Protein AF-A0A917B2U0-F1 (afdb_monomer)

Solvent-accessible surface area (backbone atoms only — not comparable to full-atom values): 5257 Å² total; per-residue (Å²): 135,87,80,77,81,86,64,62,74,45,77,78,46,101,91,39,70,45,69,58,70,56,93,93,54,83,76,68,70,83,49,45,61,74,74,36,68,90,57,36,76,80,76,50,89,85,66,61,84,73,76,74,79,68,71,72,76,70,85,45,79,65,54,54,50,59,70,66,67,64,68,102,82,123

Organism: NCBI:txid1588641

Secondary structure (DSSP, 8-state):
--------EEE-SSS-EEEPPPTTS--S---HHHH-GGGS----TT---------PPS--HHHHHHHH---TT-

Radius of gyration: 23.12 Å; Cα contacts (8 Å, |Δi|>4): 33; chains: 1; bounding box: 42×29×59 Å

Foldseek 3Di:
DDDDPPFDWAAPDPPDIDTDDDVPDDPDPPQLCRVPVVSNPPCDPVNPPPPPPCPPDPQDPVNVVVVVPDPPPD

Structure (mmCIF, N/CA/C/O backbone):
data_AF-A0A917B2U0-F1
#
_entry.id   AF-A0A917B2U0-F1
#
loop_
_atom_site.group_PDB
_atom_site.id
_atom_site.type_symbol
_atom_site.label_atom_id
_atom_site.label_alt_id
_atom_site.label_comp_id
_atom_site.label_asym_id
_atom_site.label_entity_id
_atom_site.label_seq_id
_atom_site.pdbx_PDB_ins_code
_atom_site.Cartn_x
_atom_site.Cartn_y
_atom_site.Cartn_z
_atom_site.occupancy
_atom_site.B_iso_or_equiv
_atom_site.auth_seq_id
_atom_site.auth_comp_id
_atom_site.auth_asym_id
_atom_site.auth_atom_id
_atom_site.pdbx_PDB_model_num
ATOM 1 N N . MET A 1 1 ? -21.718 -14.343 25.767 1.00 40.69 1 MET A N 1
ATOM 2 C CA . MET A 1 1 ? -21.885 -13.382 24.661 1.00 40.69 1 MET A CA 1
ATOM 3 C C . MET A 1 1 ? -20.627 -12.543 24.621 1.00 40.69 1 MET A C 1
ATOM 5 O O . MET A 1 1 ? -20.444 -11.723 25.508 1.00 40.69 1 MET A O 1
ATOM 9 N N . SER A 1 2 ? -19.710 -12.841 23.702 1.00 45.81 2 SER A N 1
ATOM 10 C CA . SER A 1 2 ? -18.473 -12.071 23.561 1.00 45.81 2 SER A CA 1
ATOM 11 C C . SER A 1 2 ? -18.776 -10.846 22.710 1.00 45.81 2 SER A C 1
ATOM 13 O O . SER A 1 2 ? -19.124 -10.983 21.543 1.00 45.81 2 SER A O 1
ATOM 15 N N . SER A 1 3 ? -18.719 -9.666 23.318 1.00 55.72 3 SER A N 1
ATOM 16 C CA . SER A 1 3 ? -18.773 -8.390 22.612 1.00 55.72 3 SER A CA 1
ATOM 17 C C . SER A 1 3 ? -17.384 -8.098 22.047 1.00 55.72 3 SER A C 1
ATOM 19 O O . SER A 1 3 ? -16.477 -7.759 22.809 1.00 55.72 3 SER A O 1
ATOM 21 N N . GLU A 1 4 ? -17.192 -8.257 20.740 1.00 63.34 4 GLU A N 1
ATOM 22 C CA . GLU A 1 4 ? -16.033 -7.653 20.080 1.00 63.34 4 GLU A CA 1
ATOM 23 C C . GLU A 1 4 ? -16.182 -6.126 20.133 1.00 63.34 4 GLU A C 1
ATOM 25 O O . GLU A 1 4 ? -17.254 -5.611 19.800 1.00 63.34 4 GLU A O 1
ATOM 30 N N . PRO A 1 5 ? -15.158 -5.382 20.586 1.00 66.25 5 PRO A N 1
ATOM 31 C CA . PRO A 1 5 ? -15.195 -3.932 20.525 1.00 66.25 5 PRO A CA 1
ATOM 32 C C . PRO A 1 5 ? -15.121 -3.496 19.058 1.00 66.25 5 PRO A C 1
ATOM 34 O O . PRO A 1 5 ? -14.149 -3.783 18.362 1.00 66.25 5 PRO A O 1
ATOM 37 N N . GLU A 1 6 ? -16.148 -2.793 18.588 1.00 67.00 6 GLU A N 1
ATOM 38 C CA . GLU A 1 6 ? -16.146 -2.174 17.265 1.00 67.00 6 GLU A CA 1
ATOM 39 C C . GLU A 1 6 ? -15.138 -1.012 17.277 1.00 67.00 6 GLU A C 1
ATOM 41 O O . GLU A 1 6 ? -15.359 0.028 17.901 1.00 67.00 6 GLU A O 1
ATOM 46 N N . LEU A 1 7 ? -13.966 -1.223 16.672 1.00 69.19 7 LEU A N 1
ATOM 47 C CA . LEU A 1 7 ? -12.896 -0.227 16.672 1.00 69.19 7 LEU A CA 1
ATOM 48 C C . LEU A 1 7 ? -13.171 0.860 15.629 1.00 69.19 7 LEU A C 1
ATOM 50 O O . LEU A 1 7 ? -13.572 0.536 14.511 1.00 69.19 7 LEU A O 1
ATOM 54 N N . PRO A 1 8 ? -12.899 2.140 15.933 1.00 77.12 8 PRO A N 1
ATOM 55 C CA . PRO A 1 8 ? -13.044 3.206 14.958 1.00 77.12 8 PRO A CA 1
ATOM 56 C C . PRO A 1 8 ? -12.100 2.997 13.767 1.00 77.12 8 PRO A C 1
ATOM 58 O O . PRO A 1 8 ? -10.899 2.753 13.905 1.00 77.12 8 PRO A O 1
ATOM 61 N N . VAL A 1 9 ? -12.685 3.096 12.576 1.00 80.81 9 VAL A N 1
ATOM 62 C CA . VAL A 1 9 ? -12.058 2.821 11.285 1.00 80.81 9 VAL A CA 1
ATOM 63 C C . VAL A 1 9 ? -11.896 4.142 10.522 1.00 80.81 9 VAL A C 1
ATOM 65 O O . VAL A 1 9 ? -12.886 4.789 10.184 1.00 80.81 9 VAL A O 1
ATOM 68 N N . ARG A 1 10 ? -10.658 4.555 10.214 1.00 84.50 10 ARG A N 1
ATOM 69 C CA . ARG A 1 10 ? -10.347 5.805 9.494 1.00 84.50 10 ARG A CA 1
ATOM 70 C C . ARG A 1 10 ? -9.771 5.548 8.106 1.00 84.50 10 ARG A C 1
ATOM 72 O O . ARG A 1 10 ? -8.882 4.725 7.918 1.00 84.50 10 ARG A O 1
ATOM 79 N N . ARG A 1 11 ? -10.247 6.269 7.095 1.00 87.88 11 ARG A N 1
ATOM 80 C CA . ARG A 1 11 ? -9.816 6.086 5.701 1.00 87.88 11 ARG A CA 1
ATOM 81 C C . ARG A 1 11 ? -8.533 6.886 5.435 1.00 87.88 11 ARG A C 1
ATOM 83 O O . ARG A 1 11 ? -8.544 8.102 5.553 1.00 87.88 11 ARG A O 1
ATOM 90 N N . VAL A 1 12 ? -7.440 6.214 5.066 1.00 90.06 12 VAL A N 1
ATOM 91 C CA . VAL A 1 12 ? -6.104 6.827 4.849 1.00 90.06 12 VAL A CA 1
ATOM 92 C C . VAL A 1 12 ? -5.669 6.843 3.378 1.00 90.06 12 VAL A C 1
ATOM 94 O O . VAL A 1 12 ? -4.584 7.297 3.038 1.00 90.06 12 VAL A O 1
ATOM 97 N N . GLY A 1 13 ? -6.513 6.349 2.474 1.00 85.56 13 GLY A N 1
ATOM 98 C CA . GLY A 1 13 ? -6.304 6.434 1.031 1.00 85.56 13 GLY A CA 1
ATOM 99 C C . GLY A 1 13 ? -7.540 5.977 0.264 1.00 85.56 13 GLY A C 1
ATOM 100 O O . GLY A 1 13 ? -8.515 5.513 0.855 1.00 85.56 13 GLY A O 1
ATOM 101 N N . ARG A 1 14 ? -7.505 6.046 -1.075 1.00 88.12 14 ARG A N 1
ATOM 102 C CA . ARG A 1 14 ? -8.676 5.728 -1.922 1.00 88.12 14 ARG A CA 1
ATOM 103 C C . ARG A 1 14 ? -9.288 4.356 -1.609 1.00 88.12 14 ARG A C 1
ATOM 105 O O . ARG A 1 14 ? -10.511 4.222 -1.571 1.00 88.12 14 ARG A O 1
ATOM 112 N N . ARG A 1 15 ? -8.439 3.360 -1.346 1.00 89.06 15 ARG A N 1
ATOM 113 C CA . ARG A 1 15 ? -8.819 1.986 -0.967 1.00 89.06 15 ARG A CA 1
ATOM 114 C C . ARG A 1 15 ? -8.196 1.530 0.358 1.00 89.06 15 ARG A C 1
ATOM 116 O O . ARG A 1 15 ? -8.237 0.346 0.658 1.00 89.06 15 ARG A O 1
ATOM 123 N N . ARG A 1 16 ? -7.568 2.439 1.113 1.00 85.31 16 ARG A N 1
ATOM 124 C CA . ARG A 1 16 ? -6.825 2.105 2.336 1.00 85.31 16 ARG A CA 1
ATOM 125 C C . ARG A 1 16 ? -7.534 2.659 3.556 1.00 85.31 16 ARG A C 1
ATOM 127 O O . ARG A 1 16 ? -8.047 3.779 3.535 1.00 85.31 16 ARG A O 1
ATOM 134 N N . VAL A 1 17 ? -7.526 1.867 4.614 1.00 87.38 17 VAL A N 1
ATOM 135 C CA . VAL A 1 17 ? -8.222 2.148 5.859 1.00 87.38 17 VAL A CA 1
ATOM 136 C C . VAL A 1 17 ? -7.324 1.710 7.010 1.00 87.38 17 VAL A C 1
ATOM 138 O O . VAL A 1 17 ? -6.584 0.740 6.875 1.00 87.38 17 VAL A O 1
ATOM 141 N N . GLN A 1 18 ? -7.342 2.460 8.099 1.00 82.19 18 GLN A N 1
ATOM 142 C CA . GLN A 1 18 ? -6.574 2.223 9.307 1.00 82.19 18 GLN A CA 1
ATOM 143 C C . GLN A 1 18 ? -7.545 2.076 10.478 1.00 8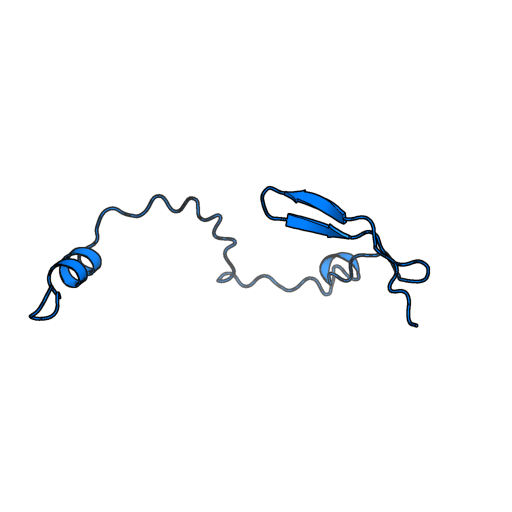2.19 18 GLN A C 1
ATOM 145 O O . GLN A 1 18 ? -8.523 2.815 10.567 1.00 82.19 18 GLN A O 1
ATOM 150 N N . THR A 1 19 ? -7.286 1.121 11.359 1.00 83.69 19 THR A N 1
ATOM 151 C CA . THR A 1 19 ? -8.042 0.920 12.599 1.00 83.69 19 THR A CA 1
ATOM 152 C C . THR A 1 19 ? -7.312 1.586 13.754 1.00 83.69 19 THR A C 1
ATOM 154 O O . THR A 1 19 ? -6.077 1.614 13.769 1.00 83.69 19 THR A O 1
ATOM 157 N N . GLU A 1 20 ? -8.054 2.110 14.724 1.00 81.94 20 GLU A N 1
ATOM 158 C CA . GLU A 1 20 ? -7.439 2.532 15.980 1.00 81.94 20 GLU A CA 1
ATOM 159 C C . GLU A 1 20 ? -6.935 1.311 16.778 1.00 81.94 20 GLU A C 1
ATOM 161 O O . GLU A 1 20 ? -7.550 0.239 16.723 1.00 81.94 20 GLU A O 1
ATOM 166 N N . PRO A 1 21 ? -5.810 1.434 17.503 1.00 72.88 21 PRO A N 1
ATOM 167 C CA . PRO A 1 21 ? -5.312 0.378 18.378 1.00 72.88 21 PRO A CA 1
ATOM 168 C C . PRO A 1 21 ? -6.307 0.045 19.499 1.00 72.88 21 PRO A C 1
ATOM 170 O O . PRO A 1 21 ? -6.941 0.931 20.072 1.00 72.88 21 PRO A O 1
ATOM 173 N N . VAL A 1 22 ? -6.407 -1.237 19.859 1.00 82.56 22 VAL A N 1
ATOM 174 C CA . VAL A 1 22 ? -7.201 -1.687 21.016 1.00 82.56 22 VAL A CA 1
ATOM 175 C C . VAL A 1 22 ? -6.529 -1.222 22.312 1.00 82.56 22 VAL A C 1
ATOM 177 O O . VAL A 1 22 ? -5.302 -1.236 22.422 1.00 82.56 22 VAL A O 1
ATOM 180 N N . ALA A 1 23 ? -7.321 -0.859 23.324 1.00 76.75 23 ALA A N 1
ATOM 181 C CA . ALA A 1 23 ? -6.805 -0.541 24.654 1.00 76.75 23 ALA A CA 1
ATOM 182 C C . ALA A 1 23 ? -5.930 -1.689 25.201 1.00 76.75 23 ALA A C 1
ATOM 184 O O . ALA A 1 23 ? -6.364 -2.837 25.262 1.00 76.75 23 ALA A O 1
ATOM 185 N N . GLY A 1 24 ? -4.687 -1.375 25.581 1.00 79.00 24 GLY A N 1
ATOM 186 C CA . GLY A 1 24 ? -3.693 -2.356 26.037 1.00 79.00 24 GLY A CA 1
ATOM 187 C C . GLY A 1 24 ? -2.828 -2.974 24.930 1.00 79.00 24 GLY A C 1
ATOM 188 O O . GLY A 1 24 ? -1.905 -3.720 25.244 1.00 79.00 24 GLY A O 1
ATOM 189 N N . SER A 1 25 ? -3.078 -2.654 23.657 1.00 72.94 25 SER A N 1
ATOM 190 C CA . SER A 1 25 ? -2.181 -3.008 22.550 1.00 72.94 25 SER A CA 1
ATOM 191 C C . SER A 1 25 ? -1.100 -1.944 22.350 1.00 72.94 25 SER A C 1
ATOM 193 O O . SER A 1 25 ? -1.352 -0.751 22.530 1.00 72.94 25 SER A O 1
ATOM 195 N N . ASP A 1 26 ? 0.103 -2.365 21.950 1.00 74.62 26 ASP A N 1
ATOM 196 C CA . ASP A 1 26 ? 1.151 -1.434 21.530 1.00 74.62 26 ASP A CA 1
ATOM 197 C C . ASP A 1 26 ? 0.762 -0.803 20.183 1.00 74.62 26 ASP A C 1
ATOM 199 O O . ASP A 1 26 ? 0.607 -1.489 19.174 1.00 74.62 26 ASP A O 1
ATOM 203 N N . ALA A 1 27 ? 0.570 0.516 20.184 1.00 70.31 27 ALA A N 1
ATOM 204 C CA . ALA A 1 27 ? 0.197 1.299 19.008 1.00 70.31 27 ALA A CA 1
ATOM 205 C C . ALA A 1 27 ? 1.371 1.539 18.043 1.00 70.31 27 ALA A C 1
ATOM 207 O O . ALA A 1 27 ? 1.188 2.133 16.976 1.00 70.31 27 ALA A O 1
ATOM 208 N N . ARG A 1 28 ? 2.592 1.146 18.424 1.00 75.25 28 ARG A N 1
ATOM 209 C CA . ARG A 1 28 ? 3.784 1.380 17.612 1.00 75.25 28 ARG A CA 1
ATOM 210 C C . ARG A 1 28 ? 3.765 0.480 16.375 1.00 75.25 28 ARG A C 1
ATOM 212 O O . ARG A 1 28 ? 3.534 -0.724 16.490 1.00 75.25 28 ARG A O 1
ATOM 219 N N . PRO A 1 29 ? 4.031 1.032 15.178 1.00 65.31 29 PRO A N 1
ATOM 220 C CA . PRO A 1 29 ? 4.132 0.218 13.978 1.00 65.31 29 PRO A CA 1
ATOM 221 C C . PRO A 1 29 ? 5.285 -0.777 14.141 1.00 65.31 29 PRO A C 1
ATOM 223 O O . PRO A 1 29 ? 6.418 -0.394 14.427 1.00 65.31 29 PRO A O 1
ATOM 226 N N . GLN A 1 30 ? 4.991 -2.061 13.935 1.00 67.50 30 GLN A N 1
ATOM 227 C CA . GLN A 1 30 ? 5.976 -3.140 14.043 1.00 67.50 30 GLN A CA 1
ATOM 228 C C . GLN A 1 30 ? 6.894 -3.250 12.818 1.00 67.50 30 GLN A C 1
ATOM 230 O O . GLN A 1 30 ? 7.609 -4.239 12.664 1.00 67.50 30 GLN A O 1
ATOM 235 N N . SER A 1 31 ? 6.878 -2.268 11.911 1.00 68.62 31 SER A N 1
ATOM 236 C CA . SER A 1 31 ? 7.802 -2.266 10.783 1.00 68.62 31 SER A CA 1
ATOM 237 C C . SER A 1 31 ? 9.233 -2.305 11.301 1.00 68.62 31 SER A C 1
ATOM 239 O O . SER A 1 31 ? 9.628 -1.470 12.116 1.00 68.62 31 SER A O 1
ATOM 241 N N . ALA A 1 32 ? 10.022 -3.252 10.788 1.00 58.97 32 ALA A N 1
ATOM 242 C CA . ALA A 1 32 ? 11.436 -3.390 11.131 1.00 58.97 32 ALA A CA 1
ATOM 243 C C . ALA A 1 32 ? 12.187 -2.059 10.950 1.00 58.97 32 ALA A C 1
ATOM 245 O O . ALA A 1 32 ? 12.934 -1.652 11.831 1.00 58.97 32 ALA A O 1
ATOM 246 N N . ALA A 1 33 ? 11.856 -1.308 9.892 1.00 60.44 33 ALA A N 1
ATOM 247 C CA . ALA A 1 33 ? 12.380 0.033 9.626 1.00 60.44 33 ALA A CA 1
ATOM 248 C C . ALA A 1 33 ? 12.110 1.066 10.742 1.00 60.44 33 ALA A C 1
ATOM 250 O O . ALA A 1 33 ? 12.838 2.047 10.853 1.00 60.44 33 ALA A O 1
ATOM 251 N N . THR A 1 34 ? 11.069 0.875 11.558 1.00 61.75 34 THR A N 1
ATOM 252 C CA . THR A 1 34 ? 10.710 1.775 12.668 1.00 61.75 34 THR A CA 1
ATOM 253 C C . THR A 1 34 ? 11.228 1.276 14.016 1.00 61.75 34 THR A C 1
ATOM 255 O O . THR A 1 34 ? 11.539 2.090 14.880 1.00 61.75 34 THR A O 1
ATOM 258 N N . LEU A 1 35 ? 11.339 -0.043 14.204 1.00 62.78 35 LEU A N 1
ATOM 259 C CA . LEU A 1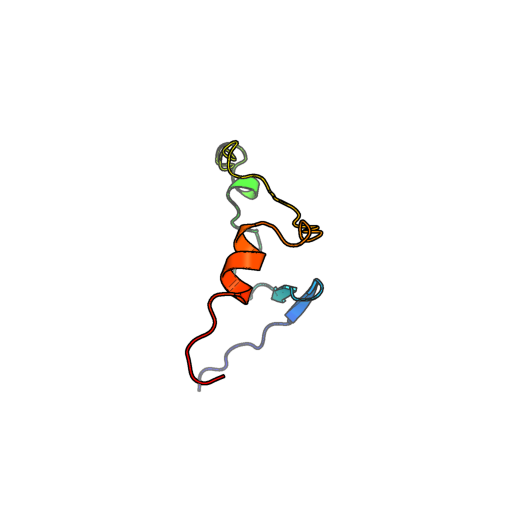 35 ? 11.805 -0.653 15.455 1.00 62.78 35 LEU A CA 1
ATOM 260 C C . LEU A 1 35 ? 13.330 -0.751 15.554 1.00 62.78 35 LEU A C 1
ATOM 262 O O . LEU A 1 35 ? 13.876 -0.687 16.653 1.00 62.78 35 LEU A O 1
ATOM 266 N N . SER A 1 36 ? 14.030 -0.926 14.435 1.00 63.12 36 SER A N 1
ATOM 267 C CA . SER A 1 36 ? 15.492 -0.925 14.387 1.00 63.12 36 SER A CA 1
ATOM 268 C C . SER A 1 36 ? 15.961 -0.589 12.971 1.00 63.12 36 SER A C 1
ATOM 270 O O . SER A 1 36 ? 15.829 -1.427 12.081 1.00 63.12 36 SER A O 1
ATOM 272 N N . PRO A 1 37 ? 16.545 0.598 12.735 1.00 61.94 37 PRO A N 1
ATOM 273 C CA . PRO A 1 37 ? 17.044 0.973 11.412 1.00 61.94 37 PRO A CA 1
ATOM 274 C C . PRO A 1 37 ? 18.144 0.028 10.896 1.00 61.94 37 PRO A C 1
ATOM 276 O O . PRO A 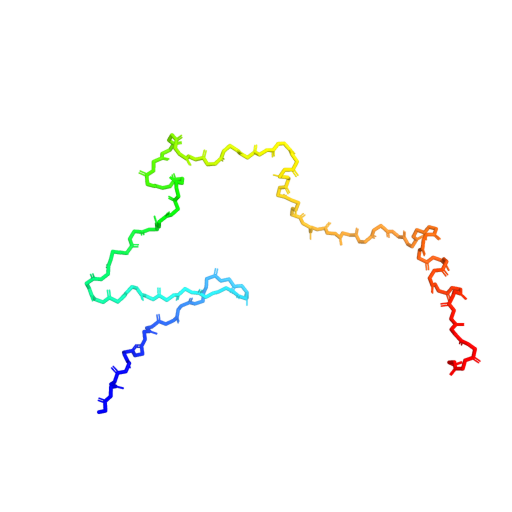1 37 ? 18.299 -0.108 9.689 1.00 61.94 37 PRO A O 1
ATOM 279 N N . GLU A 1 38 ? 18.848 -0.689 11.779 1.00 64.62 38 GLU A N 1
ATOM 280 C CA . GLU A 1 38 ? 19.799 -1.749 11.398 1.00 64.62 38 GLU A CA 1
ATOM 281 C C . GLU A 1 38 ? 19.128 -3.023 10.852 1.00 64.62 38 GLU A C 1
ATOM 283 O O . GLU A 1 38 ? 19.760 -3.789 10.132 1.00 64.62 38 GLU A O 1
ATOM 288 N N . LEU A 1 39 ? 17.845 -3.244 11.159 1.00 59.88 39 LEU A N 1
ATOM 289 C CA . LEU A 1 39 ? 17.023 -4.333 10.615 1.00 59.88 39 LEU A CA 1
ATOM 290 C C . LEU A 1 39 ? 16.158 -3.865 9.438 1.00 59.88 39 LEU A C 1
ATOM 292 O O . LEU A 1 39 ? 15.258 -4.592 9.005 1.00 59.88 39 LEU A O 1
ATOM 296 N N . ALA A 1 40 ? 16.380 -2.647 8.933 1.00 64.75 40 ALA A N 1
ATOM 297 C CA . ALA A 1 40 ? 15.744 -2.210 7.705 1.00 64.75 40 ALA A CA 1
ATOM 298 C C . ALA A 1 40 ? 16.119 -3.206 6.601 1.00 64.75 40 ALA A C 1
ATOM 300 O O . ALA A 1 40 ? 17.295 -3.398 6.294 1.00 64.75 40 ALA A O 1
ATOM 301 N N . VAL A 1 41 ? 15.105 -3.881 6.052 1.00 66.50 41 VAL A N 1
ATO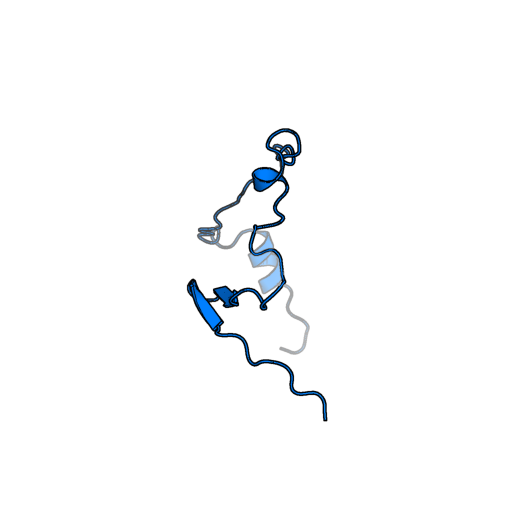M 302 C CA . VAL A 1 41 ? 15.284 -4.859 4.978 1.00 66.50 41 VAL A CA 1
ATOM 303 C C . VAL A 1 41 ? 16.061 -4.175 3.862 1.00 66.50 41 VAL A C 1
ATOM 305 O O . VAL A 1 41 ? 15.626 -3.146 3.341 1.00 66.50 41 VAL A O 1
ATOM 308 N N . VAL A 1 42 ? 17.229 -4.726 3.533 1.00 69.75 42 VAL A N 1
ATOM 309 C CA . VAL A 1 42 ? 18.029 -4.258 2.406 1.00 69.75 42 VAL A CA 1
ATOM 310 C C . VAL A 1 42 ? 17.181 -4.469 1.162 1.00 69.75 42 VAL A C 1
ATOM 312 O O . VAL A 1 42 ? 16.968 -5.601 0.731 1.00 69.75 42 VAL A O 1
ATOM 315 N N . LYS A 1 43 ? 16.646 -3.371 0.627 1.00 70.62 43 LYS A N 1
ATOM 316 C CA . LYS A 1 43 ? 15.861 -3.383 -0.600 1.00 70.62 43 LYS A CA 1
ATOM 317 C C . LYS A 1 43 ? 16.779 -3.866 -1.717 1.00 70.62 43 LYS A C 1
ATOM 319 O O . LYS A 1 43 ? 17.779 -3.216 -2.025 1.00 70.62 43 LYS A O 1
ATOM 324 N N . ALA A 1 44 ? 16.496 -5.051 -2.250 1.00 75.06 44 ALA A N 1
ATOM 325 C CA . ALA A 1 44 ? 17.258 -5.590 -3.363 1.00 75.06 44 ALA A CA 1
ATOM 326 C C . ALA A 1 44 ? 17.072 -4.673 -4.579 1.00 75.06 44 ALA A C 1
ATOM 328 O O . ALA A 1 44 ? 16.018 -4.064 -4.743 1.00 75.06 44 ALA A O 1
ATOM 329 N N . ALA A 1 45 ? 18.078 -4.571 -5.448 1.00 69.81 45 ALA A N 1
ATOM 330 C CA . ALA A 1 45 ? 17.991 -3.707 -6.631 1.00 6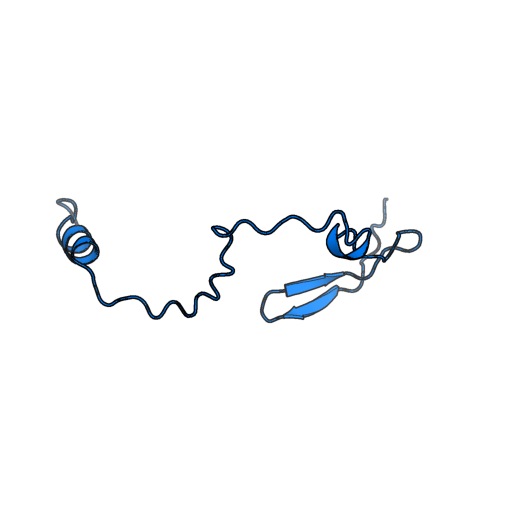9.81 45 ALA A CA 1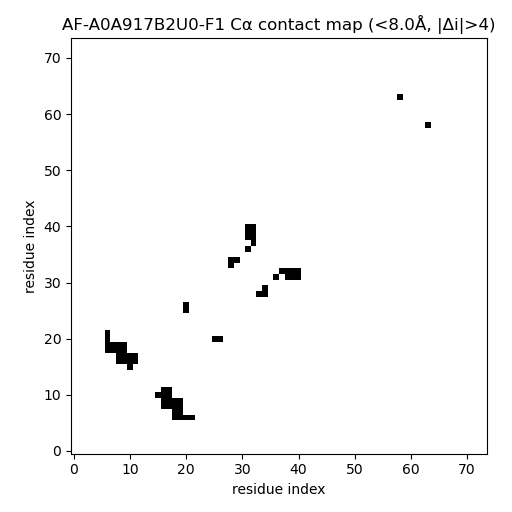
ATOM 331 C C . ALA A 1 45 ? 16.844 -4.110 -7.585 1.00 69.81 45 ALA A C 1
ATOM 333 O O . ALA A 1 45 ? 16.348 -3.283 -8.344 1.00 69.81 45 ALA A O 1
ATOM 334 N N . GLU A 1 46 ? 16.410 -5.371 -7.526 1.00 71.81 46 GLU A N 1
ATOM 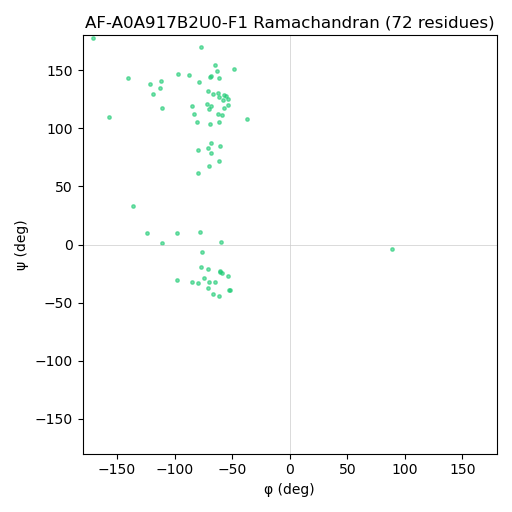335 C CA . GLU A 1 46 ? 15.247 -5.895 -8.253 1.00 71.81 46 GLU A CA 1
ATOM 336 C C . GLU A 1 46 ? 13.900 -5.501 -7.630 1.00 71.81 46 GLU A C 1
ATOM 338 O O . GLU A 1 46 ? 12.882 -5.510 -8.318 1.00 71.81 46 GLU A O 1
ATOM 343 N N . ASP A 1 47 ? 13.889 -5.107 -6.353 1.00 69.31 47 ASP A N 1
ATOM 344 C C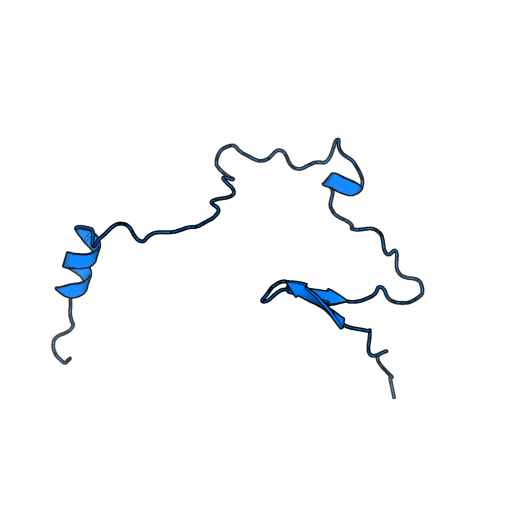A . ASP A 1 47 ? 12.713 -4.608 -5.645 1.00 69.31 47 ASP A CA 1
ATOM 345 C C . ASP A 1 47 ? 12.509 -3.137 -6.031 1.00 69.31 47 ASP A C 1
ATOM 347 O O . ASP A 1 47 ? 12.655 -2.208 -5.241 1.00 69.31 47 ASP A O 1
ATOM 351 N N . THR A 1 48 ? 12.274 -2.894 -7.317 1.00 65.56 48 THR A N 1
ATOM 352 C CA . THR A 1 48 ? 11.880 -1.576 -7.804 1.00 65.56 48 THR A CA 1
ATOM 353 C C . THR A 1 48 ? 10.446 -1.343 -7.342 1.00 65.56 48 THR A C 1
ATOM 355 O O . THR A 1 48 ? 9.549 -2.115 -7.681 1.00 65.56 48 THR A O 1
ATOM 358 N N . ASP A 1 49 ? 10.221 -0.273 -6.571 1.00 60.59 49 ASP A N 1
ATOM 359 C CA . ASP A 1 49 ? 8.877 0.270 -6.347 1.00 60.59 49 ASP A CA 1
ATOM 360 C C . ASP A 1 49 ? 8.425 0.861 -7.682 1.00 60.59 49 ASP A C 1
ATOM 362 O O . ASP A 1 49 ? 8.561 2.053 -7.953 1.00 60.59 49 ASP A O 1
ATOM 366 N N . ASP A 1 50 ? 7.991 -0.023 -8.571 1.00 54.38 50 ASP A N 1
ATOM 367 C CA . ASP A 1 50 ? 7.425 0.326 -9.852 1.00 54.38 50 ASP A CA 1
ATOM 368 C C . ASP A 1 50 ? 6.092 1.001 -9.519 1.00 54.38 50 ASP A C 1
ATOM 370 O O . ASP A 1 50 ? 5.041 0.362 -9.380 1.00 54.38 50 ASP A O 1
ATOM 374 N N . THR A 1 51 ? 6.136 2.316 -9.288 1.00 56.53 51 THR A N 1
ATOM 375 C CA . THR A 1 51 ? 4.965 3.178 -9.328 1.00 56.53 51 THR A CA 1
ATOM 376 C C . THR A 1 51 ? 4.426 3.052 -10.741 1.00 56.53 51 THR A C 1
ATOM 378 O O . THR A 1 51 ? 4.787 3.822 -11.625 1.00 56.53 51 THR A O 1
ATOM 381 N N . ARG A 1 52 ? 3.611 2.013 -10.952 1.00 52.62 52 ARG A N 1
ATOM 382 C CA . ARG A 1 52 ? 2.884 1.688 -12.174 1.00 52.62 52 ARG A CA 1
ATOM 383 C C . ARG A 1 52 ? 1.919 2.831 -12.499 1.00 52.62 52 ARG A C 1
ATOM 385 O O . ARG A 1 52 ? 0.704 2.670 -12.458 1.00 52.62 52 ARG A O 1
ATOM 392 N N . GLU A 1 53 ? 2.448 3.964 -12.933 1.00 52.72 53 GLU A N 1
ATOM 393 C CA . GLU A 1 53 ? 1.898 4.663 -14.085 1.00 52.72 53 GLU A CA 1
ATOM 394 C C . GLU A 1 53 ? 2.231 3.803 -15.308 1.00 52.72 53 GLU A C 1
ATOM 396 O O . GLU A 1 53 ? 3.058 4.118 -16.158 1.00 52.72 53 GLU A O 1
ATOM 401 N N . ALA A 1 54 ? 1.594 2.632 -15.360 1.00 56.84 54 ALA A N 1
ATOM 402 C CA . ALA A 1 54 ? 1.583 1.797 -16.537 1.00 56.84 54 ALA A CA 1
ATOM 403 C C . ALA A 1 54 ? 0.707 2.518 -17.561 1.00 56.84 54 ALA A C 1
ATOM 405 O O . ALA A 1 54 ? -0.481 2.232 -17.691 1.00 56.84 54 ALA A O 1
ATOM 406 N N . THR A 1 55 ? 1.287 3.480 -18.279 1.00 58.56 55 THR A N 1
ATOM 407 C CA . THR A 1 55 ? 0.829 3.731 -19.642 1.00 58.56 55 THR A CA 1
ATOM 408 C C . THR A 1 55 ? 1.045 2.401 -20.354 1.00 58.56 55 THR A C 1
ATOM 410 O O . THR A 1 55 ? 2.199 1.970 -20.439 1.00 58.56 55 THR A O 1
ATOM 413 N N . PRO A 1 56 ? -0.016 1.674 -20.750 1.00 60.41 56 PRO A N 1
ATOM 414 C CA . PRO A 1 56 ? 0.177 0.382 -21.379 1.00 60.41 56 PRO A CA 1
ATOM 415 C C . PRO A 1 56 ? 1.042 0.623 -22.620 1.00 60.41 56 PRO A C 1
ATOM 417 O O . PRO A 1 56 ? 0.679 1.483 -23.432 1.00 60.41 56 PRO A O 1
ATOM 420 N N . PRO A 1 57 ? 2.195 -0.058 -22.768 1.00 61.28 57 PRO A N 1
ATOM 421 C CA . PRO A 1 57 ? 2.904 -0.011 -24.032 1.00 61.28 57 PRO A CA 1
ATOM 422 C C . PRO A 1 57 ? 1.897 -0.468 -25.089 1.00 61.28 57 PRO A C 1
ATOM 424 O O . PRO A 1 57 ? 1.195 -1.460 -24.886 1.00 61.28 57 PRO A O 1
ATOM 427 N N . GLY A 1 58 ? 1.734 0.326 -26.149 1.00 66.94 58 GLY A N 1
ATOM 428 C CA . GLY A 1 58 ? 0.798 0.014 -27.227 1.00 66.94 58 GLY A CA 1
ATOM 429 C C . GLY A 1 58 ? 0.964 -1.432 -27.698 1.00 66.94 58 GLY A C 1
ATOM 430 O O . GLY A 1 58 ? 2.057 -1.985 -27.580 1.00 66.94 58 GLY A O 1
ATOM 431 N N . ALA A 1 59 ? -0.137 -2.018 -28.186 1.00 65.50 59 ALA A N 1
ATOM 432 C CA . ALA A 1 59 ? -0.270 -3.446 -28.481 1.00 65.50 59 ALA A CA 1
ATOM 433 C C . ALA A 1 59 ? 1.025 -4.043 -29.047 1.00 65.50 59 ALA A C 1
ATOM 435 O O . ALA A 1 59 ? 1.423 -3.745 -30.173 1.00 65.50 59 ALA A O 1
ATOM 436 N N . GLY A 1 60 ? 1.701 -4.844 -28.227 1.00 74.69 60 GLY A N 1
ATOM 437 C CA . GLY A 1 60 ? 2.939 -5.491 -28.633 1.00 74.69 60 GLY A CA 1
ATOM 438 C C . GLY A 1 60 ? 2.656 -6.696 -29.534 1.00 74.69 60 GLY A C 1
ATOM 439 O O . GLY A 1 60 ? 1.522 -7.177 -29.588 1.00 74.69 60 GLY A O 1
ATOM 440 N N . PRO A 1 61 ? 3.686 -7.288 -30.162 1.00 77.19 61 PRO A N 1
ATOM 441 C CA . PRO A 1 61 ? 3.534 -8.499 -30.979 1.00 77.19 61 PRO A CA 1
ATOM 442 C C . PRO A 1 61 ? 2.833 -9.665 -30.254 1.00 77.19 61 PRO A C 1
ATOM 444 O O . PRO A 1 61 ? 2.192 -10.512 -30.874 1.00 77.19 61 PRO A O 1
ATOM 447 N N . ASN A 1 62 ? 2.938 -9.723 -28.922 1.00 77.88 62 ASN A N 1
ATOM 448 C CA . ASN A 1 62 ? 2.240 -10.716 -28.107 1.00 77.88 62 ASN A CA 1
ATOM 449 C C . ASN A 1 62 ? 0.721 -10.468 -28.035 1.00 77.88 62 ASN A C 1
ATOM 451 O O . ASN A 1 62 ? -0.061 -11.416 -28.091 1.00 77.88 62 ASN A O 1
ATOM 455 N N . ASP A 1 63 ? 0.296 -9.206 -27.967 1.00 78.81 63 ASP A N 1
ATOM 456 C CA . ASP A 1 63 ? -1.122 -8.838 -27.904 1.00 78.81 63 ASP A CA 1
ATOM 457 C C . ASP A 1 63 ? -1.831 -9.119 -29.233 1.00 78.81 63 ASP A C 1
ATOM 459 O O . ASP A 1 63 ? -3.007 -9.481 -29.255 1.00 78.81 63 ASP A O 1
ATOM 463 N N . GLU A 1 64 ? -1.115 -8.994 -30.353 1.00 81.69 64 GLU A N 1
ATOM 464 C CA . GLU A 1 64 ? -1.619 -9.365 -31.678 1.00 81.69 64 GLU A CA 1
ATOM 465 C C . GLU A 1 64 ? -1.837 -10.877 -31.798 1.00 81.69 64 GLU A C 1
ATOM 467 O O . GLU A 1 64 ? -2.887 -11.313 -32.274 1.00 81.69 64 GLU A O 1
ATOM 472 N N . ARG A 1 65 ? -0.898 -11.687 -31.290 1.00 80.38 65 ARG A N 1
ATOM 473 C CA . ARG A 1 65 ? -1.033 -13.152 -31.254 1.00 80.38 65 ARG A CA 1
ATOM 474 C C . ARG A 1 65 ? -2.230 -13.599 -30.420 1.00 80.38 65 ARG A C 1
ATOM 476 O O . ARG A 1 65 ? -2.989 -14.449 -30.871 1.00 80.38 65 ARG A O 1
ATOM 483 N N . LEU A 1 66 ? -2.428 -13.004 -29.245 1.00 80.50 66 LEU A N 1
ATOM 484 C CA . LEU A 1 66 ? -3.556 -13.319 -28.360 1.00 80.50 66 LEU A CA 1
ATOM 485 C C . LEU A 1 66 ? -4.914 -12.942 -28.970 1.00 80.50 66 LEU A C 1
ATOM 487 O O . LEU A 1 66 ? -5.908 -13.615 -28.725 1.00 80.50 66 LEU A O 1
ATOM 491 N N . LYS A 1 67 ? -4.978 -11.879 -29.782 1.00 77.94 67 LYS A N 1
ATOM 492 C CA . LYS A 1 67 ? -6.203 -11.508 -30.513 1.00 77.94 67 LYS A CA 1
ATOM 493 C C . LYS A 1 67 ? -6.498 -12.422 -31.698 1.00 77.94 67 LYS A C 1
ATOM 495 O O . LYS A 1 67 ? -7.661 -12.524 -32.086 1.00 77.94 67 LYS A O 1
ATOM 500 N N . ALA A 1 68 ? -5.464 -13.001 -32.304 1.00 80.06 68 ALA A N 1
ATOM 501 C CA . ALA A 1 68 ? -5.594 -13.941 -33.411 1.00 80.06 68 ALA A CA 1
ATOM 502 C C . ALA A 1 68 ? -5.954 -15.351 -32.923 1.00 80.06 68 ALA A C 1
ATOM 504 O O . ALA A 1 68 ? -6.695 -16.061 -33.602 1.00 80.06 68 ALA A O 1
ATOM 505 N N . ASP A 1 69 ? -5.467 -15.736 -31.743 1.00 81.19 69 ASP A N 1
ATOM 506 C CA . ASP A 1 69 ? -5.765 -17.020 -31.118 1.00 81.19 69 ASP A CA 1
ATOM 507 C C . ASP A 1 69 ? -7.133 -16.984 -30.436 1.00 81.19 69 ASP A C 1
ATOM 509 O O . ASP A 1 69 ? -7.272 -16.731 -29.238 1.00 81.19 69 ASP A O 1
ATOM 513 N N . LYS A 1 70 ? -8.179 -17.178 -31.236 1.00 74.75 70 LYS A N 1
ATOM 514 C CA . LYS A 1 70 ? -9.536 -17.268 -30.724 1.00 74.75 70 LYS A CA 1
ATOM 515 C C . LYS A 1 70 ? -10.132 -18.648 -31.059 1.00 74.75 70 LYS A C 1
ATOM 517 O O . LYS A 1 70 ? -10.100 -19.060 -32.221 1.00 74.75 70 LYS A O 1
ATOM 522 N N . PRO A 1 71 ? -10.703 -19.367 -30.075 1.00 76.62 71 PRO A N 1
ATOM 523 C CA . PRO A 1 71 ? -11.134 -20.764 -30.222 1.00 76.62 71 PRO A CA 1
ATOM 524 C C . PRO A 1 71 ? -12.275 -20.929 -31.243 1.00 76.62 71 PRO A C 1
ATOM 526 O O . PRO A 1 71 ? -13.045 -20.023 -31.427 1.00 76.62 71 PRO A O 1
ATOM 529 N N . PRO A 1 72 ? -12.500 -22.058 -31.910 1.00 76.94 72 PRO A N 1
ATOM 530 C CA . PRO A 1 72 ? -13.390 -22.141 -33.087 1.00 76.94 72 PRO A CA 1
ATOM 531 C C . PRO A 1 72 ? -14.893 -21.752 -32.939 1.00 76.94 72 PRO A C 1
ATOM 533 O O . PRO A 1 72 ? -15.623 -21.856 -33.924 1.00 76.94 72 PRO A O 1
ATOM 536 N N . HIS A 1 73 ? -15.383 -21.308 -31.771 1.00 66.94 73 HIS A N 1
ATOM 537 C CA . HIS A 1 73 ? -16.807 -21.031 -31.502 1.00 66.94 73 HIS A CA 1
ATOM 538 C C . HIS A 1 73 ? -17.116 -19.718 -30.737 1.00 66.94 73 HIS A C 1
ATOM 540 O O . HIS A 1 73 ? -18.069 -19.690 -29.959 1.00 66.94 73 HIS A O 1
ATOM 546 N N . TRP A 1 74 ? -16.340 -18.644 -30.921 1.00 53.50 74 TRP A N 1
ATOM 547 C CA . TRP A 1 74 ? -16.736 -17.279 -30.500 1.00 53.50 74 TRP A CA 1
ATOM 548 C C . TRP A 1 74 ? -17.429 -16.523 -31.63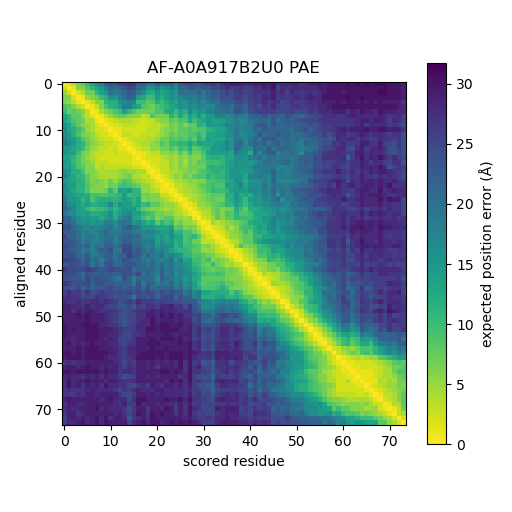2 1.00 53.50 74 TRP A C 1
ATOM 550 O O . TRP A 1 74 ? -17.046 -16.728 -32.806 1.00 53.50 74 TRP A O 1
#

Sequence (74 aa):
MSSEPELPVRRVGRRRVQTEPVAGSDARPQSAATLSPELAVVKAAEDTDDTREATPPGAGPNDERLKADKPPHW

Mean predicted aligned error: 18.45 Å

pLDDT: mean 70.53, std 10.82, range [40.69, 90.06]